Protein AF-W0DZD5-F1 (afdb_monomer)

Organism: NCBI:txid717772

Sequence (147 aa):
MSITQRADGWYDLAQTLDDPVLLVAAEQGLTLWPSWQLLLVGVSGLVVLAGLLKWGWRAYQAWYTKRSLQRLIKRVQLLGSANLTASERSIELRRVALAIYQQQVPLVLADYPWLYDACFSNQPIDPQEFYHQLQKAEFSLKRIADD

pLDDT: mean 71.9, std 11.27, range [42.22, 91.31]

Radius of gyration: 35.7 Å; Cα contacts (8 Å, |Δi|>4): 59; chains: 1; bounding box: 64×23×111 Å

Nearest PDB structures (foldseek):
  3lg7-assembly1_B  TM=3.247E-01  e=6.259E+00  synthetic construct

Structure (mmCIF, N/CA/C/O backbone):
data_AF-W0DZD5-F1
#
_entry.id   AF-W0DZD5-F1
#
loop_
_atom_site.group_PDB
_atom_site.id
_atom_site.type_symbol
_atom_site.label_atom_id
_atom_site.label_alt_id
_atom_site.label_comp_id
_atom_site.label_asym_id
_atom_site.label_entity_id
_atom_site.label_seq_id
_atom_site.pdbx_PDB_ins_code
_atom_site.Cartn_x
_atom_site.Cartn_y
_atom_site.Cartn_z
_atom_site.occupancy
_atom_site.B_iso_or_equiv
_atom_site.auth_seq_id
_atom_site.auth_comp_id
_atom_site.auth_asym_id
_atom_site.auth_atom_id
_atom_site.pdbx_PDB_model_num
ATOM 1 N N . MET A 1 1 ? 38.269 14.492 -68.275 1.00 42.22 1 MET A N 1
ATOM 2 C CA . MET A 1 1 ? 37.336 13.355 -68.140 1.00 42.22 1 MET A CA 1
ATOM 3 C C . MET A 1 1 ? 36.466 13.322 -69.382 1.00 42.22 1 MET A C 1
ATOM 5 O O . MET A 1 1 ? 35.771 14.297 -69.630 1.00 42.22 1 MET A O 1
ATOM 9 N N . SER A 1 2 ? 36.579 12.281 -70.206 1.00 49.47 2 SER A N 1
ATOM 10 C CA . SER A 1 2 ? 35.769 12.114 -71.418 1.00 49.47 2 SER A CA 1
ATOM 11 C C . SER A 1 2 ? 34.575 11.221 -71.103 1.00 49.47 2 SER A C 1
ATOM 13 O O . SER A 1 2 ? 34.763 10.058 -70.754 1.00 49.47 2 SER A O 1
ATOM 15 N N . ILE A 1 3 ? 33.365 11.762 -71.215 1.00 56.28 3 ILE A N 1
ATOM 16 C CA . ILE A 1 3 ? 32.125 10.988 -71.127 1.00 56.28 3 ILE A CA 1
ATOM 17 C C . ILE A 1 3 ? 32.062 10.109 -72.379 1.00 56.28 3 ILE A C 1
ATOM 19 O O . ILE A 1 3 ? 32.021 10.626 -73.496 1.00 56.28 3 ILE A O 1
ATOM 23 N N . THR A 1 4 ? 32.107 8.790 -72.213 1.00 58.75 4 THR A N 1
ATOM 24 C CA . THR A 1 4 ? 31.985 7.852 -73.332 1.00 58.75 4 THR A CA 1
ATOM 25 C C . THR A 1 4 ? 30.518 7.724 -73.726 1.00 58.75 4 THR A C 1
ATOM 27 O O . THR A 1 4 ? 29.674 7.317 -72.928 1.00 58.75 4 THR A O 1
ATOM 30 N N . GLN A 1 5 ? 30.200 8.112 -74.960 1.00 61.03 5 GLN A N 1
ATOM 31 C CA . GLN A 1 5 ? 28.867 7.964 -75.537 1.00 61.03 5 GLN A CA 1
ATOM 32 C C . GLN A 1 5 ? 28.734 6.553 -76.119 1.00 61.03 5 GLN A C 1
ATOM 34 O O . GLN A 1 5 ? 29.614 6.106 -76.859 1.00 61.03 5 GLN A O 1
ATOM 3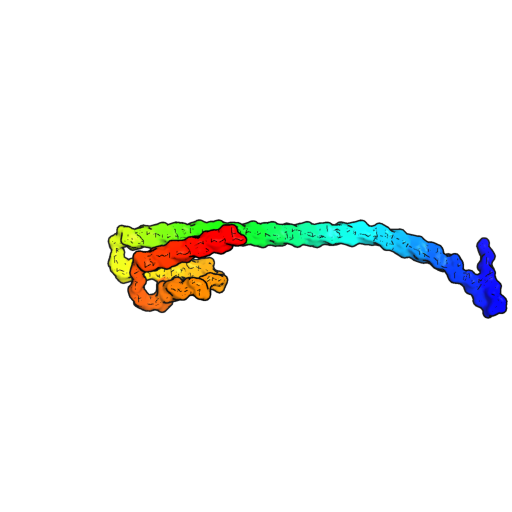9 N N . ARG A 1 6 ? 27.659 5.835 -75.772 1.00 64.06 6 ARG A N 1
ATOM 40 C CA . ARG A 1 6 ? 27.364 4.529 -76.378 1.00 64.06 6 ARG A CA 1
ATOM 41 C C . ARG A 1 6 ? 26.929 4.708 -77.832 1.00 64.06 6 ARG A C 1
ATOM 43 O O . ARG A 1 6 ? 26.446 5.772 -78.219 1.00 64.06 6 ARG A O 1
ATOM 50 N N . ALA A 1 7 ? 27.058 3.642 -78.622 1.00 59.06 7 ALA A N 1
ATOM 51 C CA . ALA A 1 7 ? 26.644 3.610 -80.028 1.00 59.06 7 ALA A CA 1
ATOM 52 C C . ALA A 1 7 ? 25.156 3.973 -80.234 1.00 59.06 7 ALA A C 1
ATOM 54 O O . ALA A 1 7 ? 24.769 4.435 -81.303 1.00 59.06 7 ALA A O 1
ATOM 55 N N . ASP A 1 8 ? 24.349 3.830 -79.184 1.00 71.62 8 ASP A N 1
ATOM 56 C CA . ASP A 1 8 ? 22.904 4.063 -79.152 1.00 71.62 8 ASP A CA 1
ATOM 57 C C . ASP A 1 8 ? 22.546 5.552 -78.932 1.00 71.62 8 ASP A C 1
ATOM 59 O O . ASP A 1 8 ? 21.377 5.908 -78.801 1.00 71.62 8 ASP A O 1
ATOM 63 N N . GLY A 1 9 ? 23.549 6.433 -78.835 1.00 62.19 9 GLY A N 1
ATOM 64 C CA . GLY A 1 9 ? 23.391 7.879 -78.641 1.00 62.19 9 GLY A CA 1
ATOM 65 C C . GLY A 1 9 ? 23.232 8.320 -77.182 1.00 62.19 9 GLY A C 1
ATOM 66 O O . GLY A 1 9 ? 23.374 9.508 -76.892 1.00 62.19 9 GLY A O 1
ATOM 67 N N . TRP A 1 10 ? 23.013 7.386 -76.256 1.00 58.09 10 TRP A N 1
ATOM 68 C CA . TRP A 1 10 ? 22.923 7.660 -74.822 1.00 58.09 10 TRP A CA 1
ATOM 69 C C . TRP A 1 10 ? 24.316 7.788 -74.188 1.00 58.09 10 TRP A C 1
ATOM 71 O O . TRP A 1 10 ? 25.231 7.010 -74.473 1.00 58.09 10 TRP A O 1
ATOM 81 N N . TYR A 1 11 ? 24.483 8.784 -73.318 1.00 60.41 11 TYR A N 1
ATOM 82 C CA . TYR A 1 11 ? 25.707 8.976 -72.539 1.00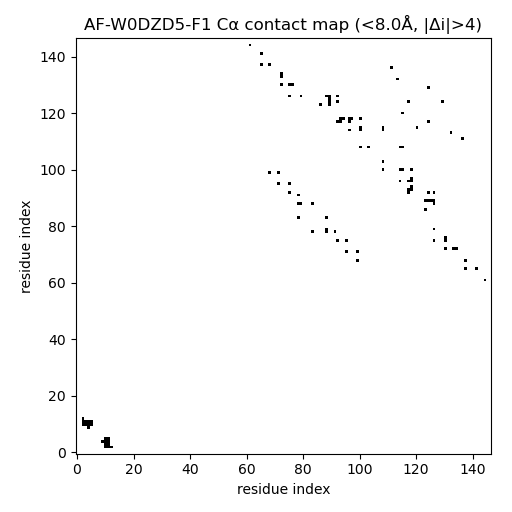 60.41 11 TYR A CA 1
ATOM 83 C C . TYR A 1 11 ? 25.725 8.012 -71.349 1.00 60.41 11 TYR A C 1
ATOM 85 O O . TYR A 1 11 ? 24.742 7.931 -70.611 1.00 60.41 11 TYR A O 1
ATOM 93 N N . ASP A 1 12 ? 26.835 7.294 -71.150 1.00 58.06 12 ASP A N 1
ATOM 94 C CA . ASP A 1 12 ? 26.997 6.371 -70.020 1.00 58.06 12 ASP A CA 1
ATOM 95 C C . ASP A 1 12 ? 27.305 7.173 -68.740 1.00 58.06 12 ASP A C 1
ATOM 97 O O . ASP A 1 12 ? 28.449 7.337 -68.325 1.00 58.06 12 ASP A O 1
ATOM 101 N N . LEU A 1 13 ? 26.262 7.783 -68.170 1.00 56.03 13 LEU A N 1
ATOM 102 C CA . LEU A 1 13 ? 26.323 8.613 -66.958 1.00 56.03 13 LEU A CA 1
ATOM 103 C C . LEU A 1 13 ? 26.339 7.788 -65.660 1.00 56.03 13 LEU A C 1
ATOM 105 O O . LEU A 1 13 ? 26.618 8.340 -64.594 1.00 56.03 13 LEU A O 1
ATOM 109 N N . ALA A 1 14 ? 26.050 6.484 -65.740 1.00 54.81 14 ALA A N 1
ATOM 110 C CA . ALA A 1 14 ? 25.882 5.608 -64.581 1.00 54.81 14 ALA A CA 1
ATOM 111 C C . ALA A 1 14 ? 27.158 5.522 -63.727 1.00 54.81 14 ALA A C 1
ATOM 113 O O . ALA A 1 14 ? 27.109 5.726 -62.519 1.00 54.81 14 ALA A O 1
ATOM 114 N N . GLN A 1 15 ? 28.326 5.360 -64.358 1.00 52.47 15 GLN A N 1
ATOM 115 C CA . GLN A 1 15 ? 29.602 5.259 -63.635 1.00 52.47 15 GLN A CA 1
ATOM 116 C C . GLN A 1 15 ? 30.035 6.554 -62.933 1.00 52.47 15 GLN A C 1
ATOM 118 O O . GLN A 1 15 ? 30.867 6.506 -62.036 1.00 52.47 15 GLN A O 1
ATOM 123 N N . THR A 1 16 ? 29.495 7.712 -63.321 1.00 53.28 16 THR A N 1
ATOM 124 C CA . THR A 1 16 ? 29.866 9.005 -62.720 1.00 53.28 16 THR A CA 1
ATOM 125 C C . THR A 1 16 ? 28.921 9.475 -61.616 1.00 53.28 16 THR A C 1
ATOM 127 O O . THR A 1 16 ? 29.304 10.352 -60.844 1.00 53.28 16 THR A O 1
ATOM 130 N N . LEU A 1 17 ? 27.700 8.933 -61.538 1.00 52.31 17 LEU A N 1
ATOM 131 C CA . LEU A 1 17 ? 26.723 9.328 -60.516 1.00 52.31 17 LEU A CA 1
ATOM 132 C C . LEU A 1 17 ? 26.783 8.472 -59.245 1.00 52.31 17 LEU A C 1
ATOM 134 O O . LEU A 1 17 ? 26.475 8.993 -58.173 1.00 52.31 17 LEU A O 1
ATOM 138 N N . ASP A 1 18 ? 27.180 7.203 -59.345 1.00 54.28 18 ASP A N 1
ATOM 139 C CA . ASP A 1 18 ? 27.065 6.266 -58.221 1.00 54.28 18 ASP A CA 1
ATOM 140 C C . ASP A 1 18 ? 28.064 6.557 -57.083 1.00 54.28 18 ASP A C 1
ATOM 142 O O . ASP A 1 18 ? 27.683 6.543 -55.912 1.00 54.28 18 ASP A O 1
ATOM 146 N N . ASP A 1 19 ? 29.310 6.921 -57.395 1.00 52.88 19 ASP A N 1
ATOM 147 C CA . ASP A 1 19 ? 30.349 7.159 -56.381 1.00 52.88 19 ASP A CA 1
ATOM 148 C C . ASP A 1 19 ? 30.097 8.372 -55.456 1.00 52.88 19 ASP A C 1
ATOM 150 O O . ASP A 1 19 ? 30.177 8.214 -54.233 1.00 52.88 19 ASP A O 1
ATOM 154 N N . PRO A 1 20 ? 29.775 9.589 -55.950 1.00 56.44 20 PRO A N 1
ATOM 155 C CA . PRO A 1 20 ? 29.593 10.742 -55.065 1.00 56.44 20 PRO A CA 1
ATOM 156 C C . PRO A 1 20 ? 28.305 10.655 -54.236 1.00 56.44 20 PRO A C 1
ATOM 158 O O . PRO A 1 20 ? 28.275 11.124 -53.100 1.00 56.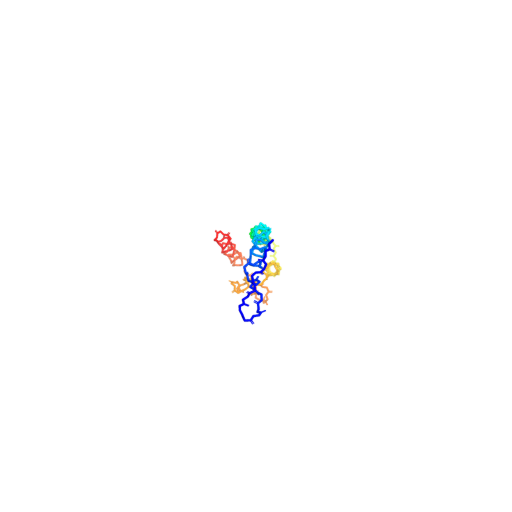44 20 PRO A O 1
ATOM 161 N N . VAL A 1 21 ? 27.241 10.041 -54.765 1.00 58.09 21 VAL A N 1
ATOM 162 C CA . VAL A 1 21 ? 25.956 9.924 -54.055 1.00 58.09 21 VAL A CA 1
ATOM 163 C C . VAL A 1 21 ? 26.037 8.882 -52.937 1.00 58.09 21 VAL A C 1
ATOM 165 O O . VAL A 1 21 ? 25.525 9.127 -51.843 1.00 58.09 21 VAL A O 1
ATOM 168 N N . LEU A 1 22 ? 26.727 7.758 -53.164 1.00 57.25 22 LEU A N 1
ATOM 169 C CA . LEU A 1 22 ? 26.953 6.741 -52.132 1.00 57.25 22 LEU A CA 1
ATOM 170 C C . LEU A 1 22 ? 27.865 7.246 -51.009 1.00 57.25 22 LEU A C 1
ATOM 172 O O . LEU A 1 22 ? 27.586 6.971 -49.842 1.00 57.25 22 LEU A O 1
ATOM 176 N N . LEU A 1 23 ? 28.900 8.028 -51.331 1.00 59.19 23 LEU A N 1
ATOM 177 C CA . LEU A 1 23 ? 29.768 8.659 -50.329 1.00 59.19 23 LEU A CA 1
ATOM 178 C C . LEU A 1 23 ? 29.000 9.652 -49.450 1.00 59.19 23 LEU A C 1
ATOM 180 O O . LEU A 1 23 ? 29.082 9.573 -48.226 1.00 59.19 23 LEU A O 1
ATOM 184 N N . VAL A 1 24 ? 28.181 10.523 -50.046 1.00 60.78 24 VAL A N 1
ATOM 185 C CA . VAL A 1 24 ? 27.373 11.495 -49.290 1.00 60.78 24 VAL A CA 1
ATOM 186 C C . VAL A 1 24 ? 26.305 10.796 -48.437 1.00 60.78 24 VAL A C 1
ATOM 188 O O . VAL A 1 24 ? 26.081 11.186 -47.291 1.00 60.78 24 VAL A O 1
ATOM 191 N N . ALA A 1 25 ? 25.671 9.734 -48.944 1.00 58.84 25 ALA A N 1
ATOM 192 C CA . ALA A 1 25 ? 24.712 8.939 -48.174 1.00 58.84 25 ALA A CA 1
ATOM 193 C C . ALA A 1 25 ? 25.380 8.167 -47.019 1.00 58.84 25 ALA A C 1
ATOM 195 O O . ALA A 1 25 ? 24.806 8.073 -45.932 1.00 58.84 25 ALA A O 1
ATOM 196 N N . ALA A 1 26 ? 26.598 7.655 -47.217 1.00 60.88 26 ALA A N 1
ATOM 197 C CA . ALA A 1 26 ? 27.377 6.993 -46.174 1.00 60.88 26 ALA A CA 1
ATOM 198 C C . ALA A 1 26 ? 27.835 7.978 -45.084 1.00 60.88 26 ALA A C 1
ATOM 200 O O . ALA A 1 26 ? 27.724 7.669 -43.898 1.00 60.88 26 ALA A O 1
ATOM 201 N N . GLU A 1 27 ? 28.273 9.184 -45.456 1.00 61.38 27 GLU A N 1
ATOM 202 C CA . GLU A 1 27 ? 28.641 10.246 -44.510 1.00 61.38 27 GLU A CA 1
ATOM 203 C C . GLU A 1 27 ? 27.432 10.753 -43.709 1.00 61.38 27 GLU A C 1
ATOM 205 O O . GLU A 1 27 ? 27.516 10.946 -42.492 1.00 61.38 27 GLU A O 1
ATOM 210 N N . GLN A 1 28 ? 26.268 10.900 -44.347 1.00 60.44 28 GLN A N 1
ATOM 211 C CA . GLN A 1 28 ? 25.025 11.254 -43.654 1.00 60.44 28 GLN A CA 1
ATOM 212 C C . GLN A 1 28 ? 24.520 10.119 -42.748 1.00 60.44 28 GLN A C 1
ATOM 214 O O . GLN A 1 28 ? 24.079 10.364 -41.625 1.00 60.44 28 GLN A O 1
ATOM 219 N N . GLY A 1 29 ? 24.641 8.861 -43.179 1.00 60.44 29 GLY A N 1
ATOM 220 C CA . GLY A 1 29 ? 24.300 7.697 -42.359 1.00 60.44 29 GLY A CA 1
ATOM 221 C C . GLY A 1 29 ? 25.191 7.566 -41.118 1.00 60.44 29 GLY A C 1
ATOM 222 O O . GLY A 1 29 ? 24.692 7.313 -40.020 1.00 60.44 29 GLY A O 1
ATOM 223 N N . LEU A 1 30 ? 26.498 7.807 -41.267 1.00 61.22 30 LEU A N 1
ATOM 224 C CA . LEU A 1 30 ? 27.472 7.776 -40.170 1.00 61.22 30 LEU A CA 1
ATOM 225 C C . LEU A 1 30 ? 27.309 8.945 -39.190 1.00 61.22 30 LEU A C 1
ATOM 227 O O . LEU A 1 30 ? 27.533 8.766 -37.994 1.00 61.22 30 LEU A O 1
ATOM 231 N N . THR A 1 31 ? 26.888 10.124 -39.656 1.00 65.75 31 THR A N 1
ATOM 232 C CA . THR A 1 31 ? 26.669 11.300 -38.791 1.00 65.75 31 THR A CA 1
ATOM 233 C C . THR A 1 31 ? 25.353 11.238 -38.011 1.00 65.75 31 THR A C 1
ATOM 235 O O . THR A 1 31 ? 25.294 11.743 -36.891 1.00 65.75 31 THR A O 1
ATOM 238 N N . LEU A 1 32 ? 24.321 10.567 -38.536 1.00 70.88 32 LEU A N 1
ATOM 239 C CA . LEU A 1 32 ? 23.035 10.376 -37.846 1.00 70.88 32 LEU A CA 1
ATOM 240 C C . LEU A 1 32 ? 23.044 9.218 -36.836 1.00 70.88 32 LEU A C 1
ATOM 242 O O . LEU A 1 32 ? 22.238 9.197 -35.902 1.00 70.88 32 LEU A O 1
ATOM 246 N N . TRP A 1 33 ? 23.961 8.262 -36.989 1.00 76.25 33 TRP A N 1
ATOM 247 C CA . TRP A 1 33 ? 24.131 7.133 -36.074 1.00 76.25 33 TRP A CA 1
ATOM 248 C C . TRP A 1 33 ? 24.368 7.533 -34.601 1.00 76.25 33 TRP A C 1
ATOM 250 O O . TRP A 1 33 ? 23.638 7.042 -33.732 1.00 76.25 33 TRP A O 1
ATOM 260 N N . PRO A 1 34 ? 25.303 8.449 -34.267 1.00 78.19 34 PRO A N 1
ATOM 261 C CA . PRO A 1 34 ? 25.486 8.898 -32.887 1.00 78.19 34 PRO A CA 1
ATOM 262 C C . PRO A 1 34 ? 24.260 9.643 -32.339 1.00 78.19 34 PRO A C 1
ATOM 264 O O . PRO A 1 34 ? 23.947 9.511 -31.157 1.00 78.19 34 PRO A O 1
ATOM 267 N N . SER A 1 35 ? 23.509 10.370 -33.174 1.00 80.75 35 SER A N 1
ATOM 268 C CA . SER A 1 35 ? 22.260 11.022 -32.753 1.00 80.75 35 SER A CA 1
ATOM 269 C C . SER A 1 35 ? 21.192 10.005 -32.344 1.00 80.75 35 SER A C 1
ATOM 271 O O . SER A 1 35 ? 20.524 10.195 -31.329 1.00 80.75 35 SER A O 1
ATOM 273 N N . TRP A 1 36 ? 21.072 8.893 -33.075 1.00 83.38 36 TRP A N 1
ATOM 274 C CA . TRP A 1 36 ? 20.185 7.785 -32.708 1.00 83.38 36 TRP A CA 1
ATOM 275 C C . TRP A 1 36 ? 20.600 7.103 -31.403 1.00 83.38 36 TRP A C 1
ATOM 277 O O . TRP A 1 36 ? 19.745 6.813 -30.565 1.00 83.38 36 TRP A O 1
ATOM 287 N N . GLN A 1 37 ? 21.902 6.894 -31.192 1.00 83.88 37 GLN A N 1
ATOM 288 C CA . GLN A 1 37 ? 22.413 6.352 -29.931 1.00 83.88 37 GLN A CA 1
ATOM 289 C C . GLN A 1 37 ? 22.097 7.277 -28.749 1.00 83.88 37 GLN A C 1
ATOM 291 O O . GLN A 1 37 ? 21.615 6.806 -27.721 1.00 83.88 37 GLN A O 1
ATOM 296 N N . LEU A 1 38 ? 22.290 8.590 -28.903 1.00 85.12 38 LEU A N 1
ATOM 297 C CA . LEU A 1 38 ? 21.941 9.576 -27.876 1.00 85.12 38 LEU A CA 1
ATOM 298 C C . LEU A 1 38 ? 20.440 9.576 -27.564 1.00 85.12 38 LEU A C 1
ATOM 300 O O . LEU A 1 38 ? 20.058 9.675 -26.399 1.00 85.12 38 LEU A O 1
ATOM 304 N N . LEU A 1 39 ? 19.593 9.409 -28.581 1.00 85.75 39 LEU A N 1
ATOM 305 C CA . LEU A 1 39 ? 18.145 9.290 -28.414 1.00 85.75 39 LEU A CA 1
ATOM 306 C C . LEU A 1 39 ? 17.771 8.044 -27.603 1.00 85.75 39 LEU A C 1
ATOM 308 O O . LEU A 1 39 ? 17.010 8.143 -26.641 1.00 85.75 39 LEU A O 1
ATOM 312 N N . LEU A 1 40 ? 18.342 6.885 -27.939 1.00 86.62 40 LEU A N 1
ATOM 313 C CA . LEU A 1 40 ? 18.097 5.633 -27.217 1.00 86.62 40 LEU A CA 1
ATOM 314 C C . LEU A 1 40 ? 18.591 5.704 -25.768 1.00 86.62 40 LEU A C 1
ATOM 316 O O . LEU A 1 40 ? 17.867 5.307 -24.853 1.00 86.62 40 LEU A O 1
ATOM 320 N N . VAL A 1 41 ? 19.781 6.265 -25.541 1.00 88.69 41 VAL A N 1
ATOM 321 C CA . VAL A 1 41 ? 20.318 6.489 -24.193 1.00 88.69 41 VAL A CA 1
ATOM 322 C C . VAL A 1 41 ? 19.410 7.439 -23.408 1.00 88.69 41 VAL A C 1
ATOM 324 O O . VAL A 1 41 ? 19.032 7.119 -22.283 1.00 88.69 41 VAL A O 1
ATOM 327 N N . GLY A 1 42 ? 18.974 8.549 -24.009 1.00 87.81 42 GLY A N 1
ATOM 328 C CA . GLY A 1 42 ? 18.058 9.502 -23.380 1.00 87.81 42 GLY A CA 1
ATOM 329 C C . GLY A 1 42 ? 16.719 8.874 -22.983 1.00 87.81 42 GLY A C 1
ATOM 330 O O . GLY A 1 42 ? 16.285 9.009 -21.838 1.00 87.81 42 GLY A O 1
ATOM 331 N N . VAL A 1 43 ? 16.091 8.124 -23.893 1.00 89.69 43 VAL A N 1
ATOM 332 C CA . VAL A 1 43 ? 14.822 7.425 -23.627 1.00 89.69 43 VAL A CA 1
ATOM 333 C C . VAL A 1 43 ? 15.002 6.365 -22.542 1.00 89.69 43 VAL A C 1
ATOM 335 O O . VAL A 1 43 ? 14.200 6.302 -21.611 1.00 89.69 43 VAL A O 1
ATOM 338 N N . SER A 1 44 ? 16.071 5.568 -22.604 1.00 86.31 44 SER A N 1
ATOM 339 C CA . SER A 1 44 ? 16.347 4.559 -21.575 1.00 86.31 44 SER A CA 1
ATOM 340 C C . SER A 1 44 ? 16.561 5.186 -20.191 1.00 86.31 44 SER A C 1
ATOM 342 O O . SER A 1 44 ? 16.005 4.698 -19.207 1.00 86.31 44 SER A O 1
ATOM 344 N N . GLY A 1 45 ? 17.262 6.324 -20.111 1.00 89.44 45 GLY A N 1
ATOM 345 C CA . GLY A 1 45 ? 17.448 7.072 -18.868 1.00 89.44 45 GLY A CA 1
ATOM 346 C C . GLY A 1 45 ? 16.128 7.569 -18.273 1.00 89.44 45 GLY A C 1
ATOM 347 O O . GLY A 1 45 ? 15.908 7.437 -17.068 1.00 89.44 45 GLY A O 1
ATOM 348 N N . LEU A 1 46 ? 15.209 8.064 -19.110 1.00 90.94 46 LEU A N 1
ATOM 349 C CA . LEU A 1 46 ? 13.868 8.472 -18.677 1.00 90.94 46 LEU A CA 1
ATOM 350 C C . LEU A 1 46 ? 13.038 7.293 -18.155 1.00 90.94 46 LEU A C 1
ATOM 352 O O . LEU A 1 46 ? 12.348 7.434 -17.146 1.00 90.94 46 LEU A O 1
ATOM 356 N N . VAL A 1 47 ? 13.129 6.124 -18.795 1.00 90.50 47 VAL A N 1
ATOM 357 C CA . VAL A 1 47 ? 12.445 4.904 -18.333 1.00 90.50 47 VAL A CA 1
ATOM 358 C C . VAL A 1 47 ? 12.965 4.472 -16.962 1.00 90.50 47 VAL A C 1
ATOM 360 O O . VAL A 1 47 ? 12.166 4.158 -16.077 1.00 90.50 47 VAL A O 1
ATOM 363 N N . VAL A 1 48 ? 14.283 4.509 -16.747 1.00 89.25 48 VAL A N 1
ATOM 364 C CA . VAL A 1 48 ? 14.888 4.190 -15.444 1.00 89.25 48 VAL A CA 1
ATOM 365 C C . VAL A 1 48 ? 14.435 5.184 -14.371 1.00 89.25 48 VAL A C 1
ATOM 367 O O . VAL A 1 48 ? 14.007 4.766 -13.296 1.00 89.25 48 VAL A O 1
ATOM 370 N N . LEU A 1 49 ? 14.447 6.488 -14.665 1.00 91.31 49 LEU A N 1
ATOM 371 C CA . LEU A 1 49 ? 13.956 7.531 -13.756 1.00 91.31 49 LEU A CA 1
ATOM 372 C C . LEU A 1 49 ? 12.477 7.346 -13.398 1.00 91.31 49 LEU A C 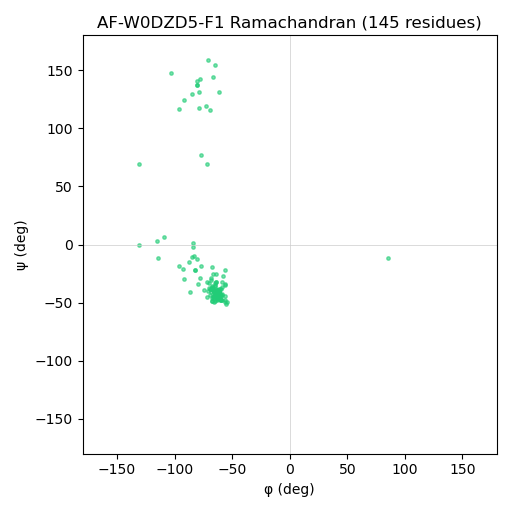1
ATOM 374 O O . LEU A 1 49 ? 12.112 7.428 -12.225 1.00 91.31 49 LEU A O 1
ATOM 378 N N . ALA A 1 50 ? 11.628 7.047 -14.382 1.00 87.19 50 ALA A N 1
ATOM 379 C CA . ALA A 1 50 ? 10.215 6.758 -14.155 1.00 87.19 50 ALA A CA 1
ATOM 380 C C . ALA A 1 50 ? 10.022 5.495 -13.299 1.00 87.19 50 ALA A C 1
ATOM 382 O O . ALA A 1 50 ? 9.167 5.470 -12.410 1.00 87.19 50 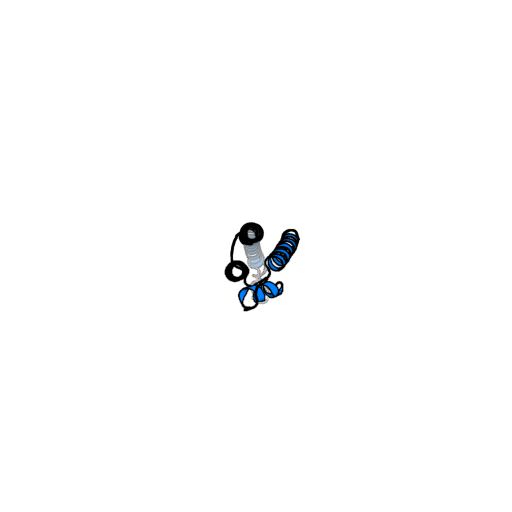ALA A O 1
ATOM 383 N N . GLY A 1 51 ? 10.844 4.465 -13.519 1.00 85.56 51 GLY A N 1
ATOM 384 C CA . GLY A 1 51 ? 10.880 3.259 -12.694 1.00 85.56 51 GLY A CA 1
ATOM 385 C C . GLY A 1 51 ? 11.240 3.558 -11.238 1.00 85.56 51 GLY A C 1
ATOM 386 O O . GLY A 1 51 ? 10.524 3.130 -10.333 1.00 85.56 51 GLY A O 1
ATOM 387 N N . LEU A 1 52 ? 12.288 4.355 -11.009 1.00 89.06 52 LEU A N 1
ATOM 388 C CA . LEU A 1 52 ? 12.721 4.777 -9.673 1.00 89.06 52 LEU A CA 1
ATOM 389 C C . LEU A 1 52 ? 11.671 5.638 -8.968 1.00 89.06 52 LEU A C 1
ATOM 391 O O . LEU A 1 52 ? 11.390 5.412 -7.794 1.00 89.06 52 LEU A O 1
ATOM 395 N N . LEU A 1 53 ? 11.044 6.577 -9.681 1.00 89.38 53 LEU A N 1
ATOM 396 C CA . LEU A 1 53 ? 9.941 7.385 -9.154 1.00 89.38 53 LEU A CA 1
ATOM 397 C C . LEU A 1 53 ? 8.756 6.510 -8.752 1.00 89.38 53 LEU A C 1
ATOM 399 O O . LEU A 1 53 ? 8.231 6.656 -7.651 1.00 89.38 53 LEU A O 1
ATOM 403 N N . LYS A 1 54 ? 8.354 5.566 -9.607 1.00 81.31 54 LYS A N 1
ATOM 404 C CA . LYS A 1 54 ? 7.257 4.636 -9.313 1.00 81.31 54 LYS A CA 1
ATOM 405 C C . LYS A 1 54 ? 7.581 3.737 -8.121 1.00 81.31 54 LYS A C 1
ATOM 407 O O . LYS A 1 54 ? 6.709 3.491 -7.290 1.00 81.31 54 LYS A O 1
ATOM 412 N N . TRP A 1 55 ? 8.815 3.253 -8.026 1.00 80.81 55 TRP A N 1
ATOM 413 C CA . TRP A 1 55 ? 9.261 2.423 -6.912 1.00 80.81 55 TRP A CA 1
ATOM 414 C C . TRP A 1 55 ? 9.315 3.215 -5.602 1.00 80.81 55 TRP A C 1
ATOM 416 O O . TRP A 1 55 ? 8.708 2.805 -4.614 1.00 80.81 55 TRP A O 1
ATOM 426 N N . GLY A 1 56 ? 9.929 4.401 -5.617 1.00 83.38 56 GLY A N 1
ATOM 427 C CA . GLY A 1 56 ? 9.958 5.312 -4.475 1.00 83.38 56 GLY A CA 1
ATOM 428 C C . GLY A 1 56 ? 8.557 5.733 -4.031 1.00 83.38 56 GLY A C 1
ATOM 429 O O . GLY A 1 56 ? 8.277 5.776 -2.836 1.00 83.38 56 GLY A O 1
ATOM 430 N N . TRP A 1 57 ? 7.644 5.957 -4.979 1.00 81.06 57 TRP A N 1
ATOM 431 C CA . TRP A 1 57 ? 6.244 6.255 -4.688 1.00 81.06 57 TRP A CA 1
ATOM 432 C C . TRP A 1 57 ? 5.532 5.088 -4.000 1.00 81.06 57 TRP A C 1
ATOM 434 O O . TRP A 1 57 ? 4.856 5.294 -2.995 1.00 81.06 57 TRP A O 1
ATOM 444 N N . ARG A 1 58 ? 5.718 3.853 -4.481 1.00 78.12 58 ARG A N 1
ATOM 445 C CA . ARG A 1 58 ? 5.160 2.651 -3.837 1.00 78.12 58 ARG A CA 1
ATOM 446 C C . ARG A 1 58 ? 5.718 2.442 -2.431 1.00 78.12 58 ARG A C 1
ATOM 448 O O . ARG A 1 58 ? 4.947 2.201 -1.506 1.00 78.12 58 ARG A O 1
ATOM 455 N N . ALA A 1 59 ? 7.028 2.601 -2.253 1.00 77.19 59 ALA A N 1
ATOM 456 C CA . ALA A 1 59 ? 7.668 2.508 -0.943 1.00 77.19 59 ALA A CA 1
ATOM 457 C C . ALA A 1 59 ? 7.153 3.595 0.019 1.00 77.19 59 ALA A C 1
ATOM 459 O O . ALA A 1 59 ? 6.848 3.312 1.179 1.00 77.19 59 ALA A O 1
ATOM 460 N N . TYR A 1 60 ? 6.987 4.829 -0.470 1.00 79.81 60 TYR A N 1
ATOM 461 C CA . TYR A 1 60 ? 6.398 5.923 0.300 1.00 79.81 60 TYR A CA 1
ATOM 462 C C . TYR A 1 60 ? 4.948 5.629 0.696 1.00 79.81 60 TYR A C 1
ATOM 464 O O . TYR A 1 60 ? 4.582 5.818 1.856 1.00 79.81 60 TYR A O 1
ATOM 472 N N . GLN A 1 61 ? 4.134 5.127 -0.237 1.00 76.44 61 GLN A N 1
ATOM 473 C CA . GLN A 1 61 ? 2.759 4.719 0.043 1.00 76.44 61 GLN A CA 1
ATOM 474 C C . GLN A 1 61 ? 2.713 3.628 1.117 1.00 76.44 61 GLN A C 1
ATOM 476 O O . GLN A 1 61 ? 1.980 3.792 2.088 1.00 76.44 61 GLN A O 1
ATOM 481 N N . ALA A 1 62 ? 3.532 2.577 1.008 1.00 70.31 62 ALA A N 1
ATOM 482 C CA . ALA A 1 62 ? 3.611 1.502 2.001 1.00 70.31 62 ALA A CA 1
ATOM 483 C C . ALA A 1 62 ? 4.048 2.008 3.390 1.00 70.31 62 ALA A C 1
ATOM 485 O O . ALA A 1 62 ? 3.503 1.612 4.423 1.00 70.31 62 ALA A O 1
ATOM 486 N N . TRP A 1 63 ? 5.008 2.935 3.439 1.00 79.50 63 TRP A N 1
ATOM 487 C CA . TRP A 1 63 ? 5.420 3.568 4.691 1.00 79.50 63 TRP A CA 1
ATOM 488 C C . TRP A 1 63 ? 4.303 4.427 5.302 1.00 79.50 63 TRP A C 1
ATOM 490 O O . TRP A 1 63 ? 4.050 4.363 6.511 1.00 79.50 63 TRP A O 1
ATOM 500 N N . TYR A 1 64 ? 3.622 5.224 4.478 1.00 78.00 64 TYR A N 1
ATOM 501 C CA . TYR A 1 64 ? 2.545 6.105 4.917 1.00 78.00 64 TYR A CA 1
ATOM 502 C C . TYR A 1 64 ? 1.343 5.310 5.434 1.00 78.00 64 TYR A C 1
ATOM 504 O O . TYR A 1 64 ? 0.847 5.601 6.528 1.00 78.00 64 TYR A O 1
ATOM 512 N N . THR A 1 65 ? 0.916 4.271 4.709 1.00 69.19 65 THR A N 1
ATOM 513 C CA . THR A 1 65 ? -0.180 3.389 5.129 1.00 69.19 65 THR A CA 1
ATOM 514 C C . THR A 1 65 ? 0.156 2.726 6.459 1.00 69.19 65 THR A C 1
ATOM 516 O O . THR A 1 65 ? -0.622 2.862 7.402 1.00 69.19 65 THR A O 1
ATOM 519 N N . LYS A 1 66 ? 1.360 2.160 6.619 1.00 72.62 66 LYS A N 1
ATOM 520 C CA . LYS A 1 66 ? 1.821 1.581 7.893 1.00 72.62 66 LYS A CA 1
ATOM 521 C C . LYS A 1 66 ? 1.774 2.583 9.049 1.00 72.62 66 LYS A C 1
ATOM 523 O O . LYS A 1 66 ? 1.242 2.285 10.119 1.00 72.62 66 LYS A O 1
ATOM 528 N N . ARG A 1 67 ? 2.289 3.800 8.846 1.00 77.38 67 ARG A N 1
ATOM 529 C CA . ARG A 1 67 ? 2.302 4.835 9.893 1.00 77.38 67 ARG A CA 1
ATOM 530 C C . ARG A 1 67 ? 0.896 5.318 10.253 1.00 77.38 67 ARG A C 1
ATOM 532 O O . ARG A 1 67 ? 0.638 5.608 11.421 1.00 77.38 67 ARG A O 1
ATOM 539 N N . SER A 1 68 ? 0.003 5.436 9.272 1.00 73.56 68 SER A N 1
ATOM 540 C CA . SER A 1 68 ? -1.392 5.828 9.498 1.00 73.56 68 SER A CA 1
ATOM 541 C C . SER A 1 68 ? -2.154 4.762 10.293 1.00 73.56 68 SER A C 1
ATOM 543 O O . SER A 1 68 ? -2.785 5.088 11.300 1.00 73.56 68 SER A O 1
ATOM 545 N N . LEU A 1 69 ? -1.978 3.487 9.937 1.00 71.00 69 LEU A N 1
ATOM 546 C CA . LEU A 1 69 ? -2.637 2.343 10.562 1.00 71.00 69 LEU A CA 1
ATOM 547 C C . LEU A 1 69 ? -2.212 2.194 12.031 1.00 71.00 69 LEU A C 1
ATOM 549 O O . LEU A 1 69 ? -3.061 2.094 12.912 1.00 71.00 69 LEU A O 1
ATOM 553 N N . GLN A 1 70 ? -0.920 2.350 12.337 1.00 74.19 70 GLN A N 1
ATOM 554 C CA . GLN A 1 70 ? -0.424 2.351 13.721 1.00 74.19 70 GLN A CA 1
ATOM 555 C C . GLN A 1 70 ? -1.045 3.448 14.599 1.00 74.19 70 GLN A C 1
ATOM 557 O O . GLN A 1 70 ? -1.294 3.233 15.788 1.00 74.19 70 GLN A O 1
ATOM 562 N N . ARG A 1 71 ? -1.303 4.642 14.045 1.00 78.75 71 ARG A N 1
ATOM 563 C CA . ARG A 1 71 ? -1.990 5.713 14.791 1.00 78.75 71 ARG A CA 1
ATOM 564 C C . ARG A 1 71 ? -3.447 5.347 15.065 1.00 78.75 71 ARG A C 1
ATOM 566 O O . ARG A 1 71 ? -3.946 5.656 16.145 1.00 78.75 71 ARG A O 1
ATOM 573 N N . LEU A 1 72 ? -4.109 4.698 14.110 1.00 72.19 72 LEU A N 1
ATOM 574 C CA . LEU A 1 72 ? -5.502 4.264 14.233 1.00 72.19 72 LEU A CA 1
ATOM 575 C C . LEU A 1 72 ? -5.632 3.132 15.263 1.00 72.19 72 LEU A C 1
ATOM 577 O O . LEU A 1 72 ? -6.471 3.236 16.151 1.00 72.19 72 LEU A O 1
ATOM 581 N N . ILE A 1 73 ? -4.724 2.149 15.258 1.00 73.56 73 ILE A N 1
ATOM 582 C CA . ILE A 1 73 ? -4.630 1.091 16.284 1.00 73.56 73 ILE A CA 1
ATOM 583 C C . ILE A 1 73 ? -4.517 1.690 17.685 1.00 73.56 73 ILE A C 1
ATOM 585 O O . ILE A 1 73 ? -5.273 1.318 18.582 1.00 73.56 73 ILE A O 1
ATOM 589 N N . LYS A 1 74 ? -3.604 2.651 17.878 1.00 76.62 74 LYS A N 1
ATOM 590 C CA . LYS A 1 74 ? -3.437 3.317 19.177 1.00 76.62 74 LYS A CA 1
ATOM 591 C C . LYS A 1 74 ? -4.708 4.045 19.620 1.00 76.62 74 LYS A C 1
ATOM 593 O O . LYS A 1 74 ? -5.042 4.004 20.798 1.00 76.62 74 LYS A O 1
ATOM 598 N N . ARG A 1 75 ? -5.442 4.679 18.696 1.00 74.06 75 ARG A N 1
ATOM 599 C CA . ARG A 1 75 ? -6.736 5.313 19.009 1.00 74.06 75 ARG A CA 1
ATOM 600 C C . ARG A 1 75 ? -7.780 4.290 19.454 1.00 74.06 75 ARG A C 1
ATOM 602 O O . ARG A 1 75 ? -8.455 4.533 20.447 1.00 74.06 75 ARG A O 1
ATOM 609 N N . VAL A 1 76 ? -7.874 3.144 18.779 1.00 72.69 76 VAL A N 1
ATOM 610 C CA . VAL A 1 76 ? -8.804 2.062 19.155 1.00 72.69 76 VAL A CA 1
ATOM 611 C C . VAL A 1 76 ? -8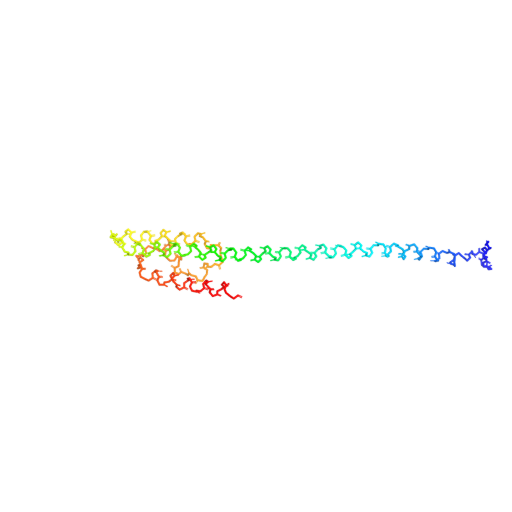.464 1.489 20.533 1.00 72.69 76 VAL A C 1
ATOM 613 O O . VAL A 1 76 ? -9.360 1.310 21.353 1.00 72.69 76 VAL A O 1
ATOM 616 N N . GLN A 1 77 ? -7.179 1.271 20.835 1.00 74.25 77 GLN A N 1
ATOM 617 C CA . GLN A 1 77 ? -6.745 0.816 22.165 1.00 74.25 77 GLN A CA 1
ATOM 618 C C . GLN A 1 77 ? -7.131 1.808 23.270 1.00 74.25 77 GLN A C 1
ATOM 620 O O . GLN A 1 77 ? -7.659 1.402 24.304 1.00 74.25 77 GLN A O 1
ATOM 625 N N . LEU A 1 78 ? -6.925 3.109 23.035 1.00 74.62 78 LEU A N 1
ATOM 626 C CA . LEU A 1 78 ? -7.307 4.154 23.988 1.00 74.62 78 LEU A CA 1
ATOM 627 C C . LEU A 1 78 ? -8.827 4.193 24.214 1.00 74.62 78 LEU A C 1
ATOM 629 O O . LEU A 1 78 ? -9.265 4.289 25.359 1.00 74.62 78 LEU A O 1
ATOM 633 N N . LEU A 1 79 ? -9.627 4.039 23.154 1.00 70.38 79 LEU A N 1
ATOM 634 C CA . LEU A 1 79 ? -11.092 3.954 23.235 1.00 70.38 79 LEU A CA 1
ATOM 635 C C . LEU A 1 79 ? -11.579 2.716 24.007 1.00 70.38 79 LEU A C 1
ATOM 637 O O . LEU A 1 79 ? -12.606 2.780 24.685 1.00 70.38 79 LEU A O 1
ATOM 641 N N . GLY A 1 80 ? -10.840 1.605 23.939 1.00 66.25 80 GLY A N 1
ATOM 642 C CA . GLY A 1 80 ? -11.104 0.403 24.735 1.00 66.25 80 GLY A CA 1
ATOM 643 C C . GLY A 1 80 ? -10.858 0.608 26.233 1.00 66.25 80 GLY A C 1
ATOM 644 O O . GLY A 1 80 ? -11.610 0.086 27.051 1.00 66.25 80 GLY A O 1
ATOM 645 N N . SER A 1 81 ? -9.848 1.408 26.593 1.00 68.75 81 SER A N 1
ATOM 646 C CA . SER A 1 81 ? -9.516 1.745 27.988 1.00 68.75 81 SER A CA 1
ATOM 647 C C . SER A 1 81 ? -10.316 2.915 28.577 1.00 68.75 81 SER A C 1
ATOM 649 O O . SER A 1 81 ? -10.242 3.167 29.778 1.00 68.75 81 SER A O 1
ATOM 651 N N . ALA A 1 82 ? -11.062 3.651 27.752 1.00 71.50 82 ALA A N 1
ATOM 652 C CA . ALA A 1 82 ? -11.830 4.806 28.194 1.00 71.50 82 ALA A CA 1
ATOM 653 C C . ALA A 1 82 ? -13.162 4.389 28.850 1.00 71.50 82 ALA A C 1
ATOM 655 O O . ALA A 1 82 ? -13.871 3.504 28.352 1.00 71.50 82 ALA A O 1
ATOM 656 N N . ASN A 1 83 ? -13.530 5.090 29.932 1.00 70.38 83 ASN A N 1
ATOM 657 C CA . ASN A 1 83 ? 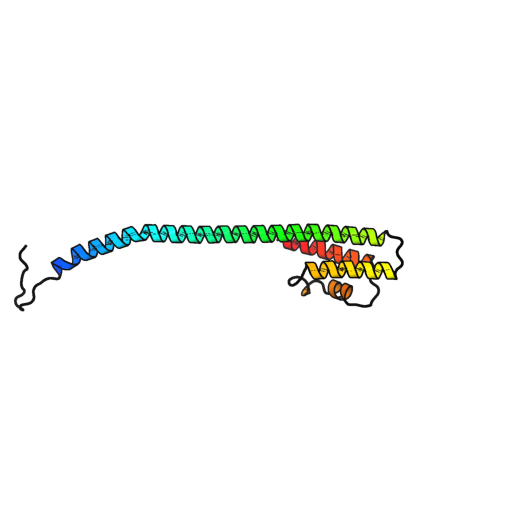-14.853 5.026 30.566 1.00 70.38 83 ASN A CA 1
ATOM 658 C C . ASN A 1 83 ? -15.900 5.716 29.676 1.00 70.38 83 ASN A C 1
ATOM 660 O O . ASN A 1 83 ? -16.390 6.796 29.987 1.00 70.38 83 ASN A O 1
ATOM 664 N N . LEU A 1 84 ? -16.195 5.101 28.535 1.00 73.06 84 LEU A N 1
ATOM 665 C CA . LEU A 1 84 ? -17.243 5.507 27.605 1.00 73.06 84 LEU A CA 1
ATOM 666 C C . LEU A 1 84 ? -18.443 4.579 27.757 1.00 73.06 84 LEU A C 1
ATOM 668 O O . LEU A 1 84 ? -18.284 3.379 28.010 1.00 73.06 84 LEU A O 1
ATOM 672 N N . THR A 1 85 ? -19.643 5.114 27.547 1.00 78.81 85 THR A N 1
ATOM 673 C CA . THR A 1 85 ? -20.832 4.267 27.415 1.00 78.81 85 THR A CA 1
ATOM 674 C C . THR A 1 85 ? -20.716 3.400 26.154 1.00 78.81 85 THR A C 1
ATOM 676 O O . THR A 1 85 ? -20.038 3.759 25.188 1.00 78.81 85 THR A O 1
ATOM 679 N N . ALA A 1 86 ? -21.391 2.245 26.127 1.00 73.38 86 ALA A N 1
ATOM 680 C CA . ALA A 1 86 ? -21.354 1.343 24.968 1.00 73.38 86 ALA A CA 1
ATOM 681 C C . ALA A 1 86 ? -21.784 2.045 23.661 1.00 73.38 86 ALA A C 1
ATOM 683 O O . ALA A 1 86 ? -21.231 1.778 22.593 1.00 73.38 86 ALA A O 1
ATOM 684 N N . SER A 1 87 ? -22.721 2.995 23.764 1.00 76.62 87 SER A N 1
ATOM 685 C CA . SER A 1 87 ? -23.200 3.795 22.635 1.00 76.62 87 SER A CA 1
ATOM 686 C C . SER A 1 87 ? -22.128 4.748 22.087 1.00 76.62 87 SER A C 1
ATOM 688 O O . SER A 1 87 ? -21.840 4.712 20.892 1.00 76.62 87 SER A O 1
ATOM 690 N N . GLU A 1 88 ? -21.453 5.517 22.945 1.00 79.25 88 GLU A N 1
ATOM 691 C CA . GLU A 1 88 ? -20.380 6.440 22.548 1.00 79.25 88 GLU A CA 1
ATOM 692 C C . GLU A 1 88 ? -19.181 5.692 21.967 1.00 79.25 88 GLU A C 1
ATOM 694 O O . GLU A 1 88 ? -18.624 6.098 20.946 1.00 79.25 88 GLU A O 1
ATOM 699 N N . ARG A 1 89 ? -18.825 4.548 22.567 1.00 77.44 89 ARG A N 1
ATOM 700 C CA . ARG A 1 89 ? -17.747 3.690 22.069 1.00 77.44 89 ARG A CA 1
ATOM 701 C C . ARG A 1 89 ? -18.048 3.187 20.658 1.00 77.44 89 ARG A C 1
ATOM 703 O O . ARG A 1 89 ? -17.166 3.225 19.807 1.00 77.44 89 ARG A O 1
ATOM 710 N N . SER A 1 90 ? -19.286 2.769 20.386 1.00 79.44 90 SER A N 1
ATOM 711 C CA . SER A 1 90 ? -19.678 2.327 19.043 1.00 79.44 90 SER A CA 1
ATOM 712 C C . SER A 1 90 ? -19.584 3.455 18.006 1.00 79.44 90 SER A C 1
ATOM 714 O O . SER A 1 90 ? -19.075 3.234 16.910 1.00 79.44 90 SER A O 1
ATOM 716 N N . ILE A 1 91 ? -19.984 4.681 18.362 1.00 81.12 91 ILE A N 1
ATOM 717 C CA . ILE A 1 91 ? -19.918 5.852 17.475 1.00 81.12 91 ILE A CA 1
ATOM 718 C C . ILE A 1 91 ? -18.462 6.216 17.157 1.00 81.12 91 ILE A C 1
ATOM 720 O O . ILE A 1 91 ? -18.127 6.468 15.999 1.00 81.12 91 ILE A O 1
ATOM 724 N N . GLU A 1 92 ? -17.583 6.214 18.159 1.00 79.88 92 GLU A N 1
ATOM 725 C CA . GLU A 1 92 ? -16.157 6.490 17.961 1.00 79.88 92 GLU A CA 1
ATOM 726 C C . GLU A 1 92 ? -15.465 5.405 17.125 1.00 79.88 92 GLU A C 1
ATOM 728 O O . G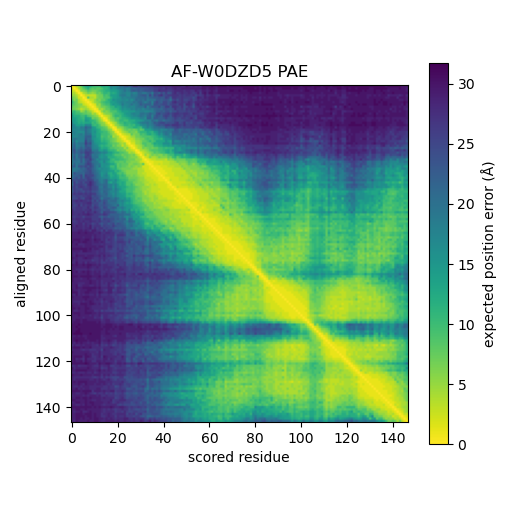LU A 1 92 ? -14.686 5.721 16.225 1.00 79.88 92 GLU A O 1
ATOM 733 N N . LEU A 1 93 ? -15.801 4.127 17.333 1.00 80.06 93 LEU A N 1
ATOM 734 C CA . LEU A 1 93 ? -15.300 3.036 16.491 1.00 80.06 93 LEU A CA 1
ATOM 735 C C . LEU A 1 93 ? -15.742 3.193 15.031 1.00 80.06 93 LEU A C 1
ATOM 737 O O . LEU A 1 93 ? -14.917 3.023 14.134 1.00 80.06 93 LEU A O 1
ATOM 741 N N . ARG A 1 94 ? -16.992 3.607 14.777 1.00 82.44 94 ARG A N 1
ATOM 742 C CA . ARG A 1 94 ? -17.467 3.920 13.416 1.00 82.44 94 ARG A CA 1
ATOM 743 C C . ARG A 1 94 ? -16.705 5.079 12.786 1.00 82.44 94 ARG A C 1
ATOM 745 O O . ARG A 1 94 ? -16.346 5.004 11.616 1.00 82.44 94 ARG A O 1
ATOM 752 N N . ARG A 1 95 ? -16.406 6.139 13.544 1.00 81.56 95 ARG A N 1
ATOM 753 C CA . ARG A 1 95 ? -15.589 7.266 13.050 1.00 81.56 95 ARG A CA 1
ATOM 754 C C . ARG A 1 95 ? -14.188 6.812 12.653 1.00 81.56 95 ARG A C 1
ATOM 756 O O . ARG A 1 95 ? -13.667 7.253 11.630 1.00 81.56 95 ARG A O 1
ATOM 763 N N . VAL A 1 96 ? -13.589 5.920 13.439 1.00 77.62 96 VAL A N 1
ATOM 764 C CA . VAL A 1 96 ? -12.288 5.325 13.118 1.00 77.62 96 VAL A CA 1
ATOM 765 C C . VAL A 1 96 ? -12.381 4.437 11.878 1.00 77.62 96 VAL A C 1
ATOM 767 O O . VAL A 1 96 ? -11.551 4.584 10.983 1.00 77.62 96 VAL A O 1
ATOM 770 N N . ALA A 1 97 ? -13.394 3.572 11.786 1.00 77.94 97 ALA A N 1
ATOM 771 C CA . ALA A 1 97 ? -13.634 2.732 10.614 1.00 77.94 97 ALA A CA 1
ATOM 772 C C . ALA A 1 97 ? -13.784 3.579 9.342 1.00 77.94 97 ALA A C 1
ATOM 774 O O . ALA A 1 97 ? -13.135 3.308 8.336 1.00 77.94 97 ALA A O 1
ATOM 775 N N . LEU A 1 98 ? -14.547 4.669 9.419 1.00 79.69 98 LEU A N 1
ATOM 776 C CA . LEU A 1 98 ? -14.790 5.577 8.302 1.00 79.69 98 LEU A CA 1
ATOM 777 C C . LEU A 1 98 ? -13.525 6.342 7.890 1.00 79.69 98 LEU A C 1
ATOM 779 O O . LEU A 1 98 ? -13.278 6.525 6.699 1.00 79.69 98 LEU A O 1
ATOM 783 N N . ALA A 1 99 ? -12.675 6.723 8.848 1.00 77.81 99 ALA A N 1
ATOM 784 C CA . ALA A 1 99 ? -11.365 7.300 8.551 1.00 77.81 99 ALA A CA 1
ATOM 785 C C . ALA A 1 99 ? -10.443 6.302 7.825 1.00 77.81 99 ALA A C 1
ATOM 787 O O . ALA A 1 99 ? -9.724 6.698 6.908 1.00 77.81 99 ALA A O 1
ATOM 788 N N . ILE A 1 100 ? -10.485 5.015 8.195 1.00 73.88 100 ILE A N 1
ATOM 789 C CA . ILE A 1 100 ? -9.740 3.954 7.497 1.00 73.88 100 ILE A CA 1
ATOM 790 C C . ILE A 1 100 ? -10.307 3.755 6.089 1.00 73.88 100 ILE A C 1
ATOM 792 O O . ILE A 1 100 ? -9.545 3.729 5.126 1.00 73.88 100 ILE A O 1
ATOM 796 N N . TYR A 1 101 ? -11.634 3.688 5.965 1.00 73.88 101 TYR A N 1
ATOM 797 C CA . TYR A 1 101 ? -12.339 3.527 4.695 1.00 73.88 101 TYR A CA 1
ATOM 798 C C . TYR A 1 101 ? -11.945 4.627 3.708 1.00 73.88 101 TYR A C 1
ATOM 800 O O . TYR A 1 101 ? -11.516 4.336 2.598 1.00 73.88 101 TYR A O 1
ATOM 808 N N . GLN A 1 102 ? -12.009 5.894 4.129 1.00 74.62 102 GLN A N 1
ATOM 809 C CA . GLN A 1 102 ? -11.663 7.044 3.288 1.00 74.62 102 GLN A CA 1
ATOM 810 C C . GLN A 1 102 ? -10.183 7.085 2.893 1.00 74.62 102 GLN A C 1
ATOM 812 O O . GLN A 1 102 ? -9.859 7.540 1.799 1.00 74.62 102 GLN A O 1
ATOM 817 N N . GLN A 1 103 ? -9.281 6.612 3.757 1.00 70.38 103 GLN A N 1
ATOM 818 C CA . GLN A 1 103 ? -7.848 6.571 3.457 1.00 70.38 103 GLN A CA 1
ATOM 819 C C . GLN A 1 103 ? -7.449 5.427 2.511 1.00 70.38 103 GLN A C 1
ATOM 821 O O . GLN A 1 103 ? -6.369 5.502 1.927 1.00 70.38 103 GLN A O 1
ATOM 826 N N . GLN A 1 104 ? -8.277 4.384 2.349 1.00 66.12 104 GLN A N 1
ATOM 827 C CA . GLN A 1 104 ? -7.913 3.150 1.632 1.00 66.12 104 GLN A CA 1
ATOM 828 C C . GLN A 1 104 ? -8.590 2.925 0.253 1.00 66.12 104 GLN A C 1
ATOM 830 O O . GLN A 1 104 ? -8.382 1.874 -0.354 1.00 66.12 104 GLN A O 1
ATOM 835 N N . VAL A 1 105 ? -9.360 3.866 -0.312 1.00 53.28 105 VAL A N 1
ATOM 836 C CA . VAL A 1 105 ? -10.073 3.639 -1.601 1.00 53.28 105 VAL A CA 1
ATOM 837 C C . VAL A 1 105 ? -9.153 3.832 -2.829 1.00 53.28 105 VAL A C 1
ATOM 839 O O . VAL A 1 105 ? -8.414 4.817 -2.842 1.00 53.28 105 VAL A O 1
ATOM 842 N N . PRO A 1 106 ? -9.188 2.969 -3.887 1.00 49.34 106 PRO A N 1
ATOM 843 C CA . PRO A 1 106 ? -10.165 1.911 -4.211 1.00 49.34 106 PRO A CA 1
ATOM 844 C C . PRO A 1 106 ? -9.637 0.463 -4.194 1.00 49.34 106 PRO A C 1
ATOM 846 O O . PRO A 1 106 ? -10.381 -0.450 -4.532 1.00 49.34 106 PRO A O 1
ATOM 849 N N . LEU A 1 107 ? -8.378 0.213 -3.836 1.00 49.22 107 LEU A N 1
ATOM 850 C CA . LEU A 1 107 ? -7.739 -1.083 -4.118 1.00 49.22 107 LEU A CA 1
ATOM 851 C C . LEU A 1 107 ? -8.025 -2.198 -3.104 1.00 49.22 107 LEU A C 1
ATOM 853 O O . LEU A 1 107 ? -7.672 -3.337 -3.370 1.00 49.22 107 LEU A O 1
ATOM 857 N N . VAL A 1 108 ? -8.637 -1.893 -1.958 1.00 54.38 108 VAL A N 1
ATOM 858 C CA . VAL A 1 108 ? -8.601 -2.801 -0.794 1.00 54.38 108 VAL A CA 1
ATOM 859 C C . VAL A 1 108 ? -9.993 -3.043 -0.178 1.00 54.38 108 VAL A C 1
ATOM 861 O O . VAL A 1 108 ? -10.171 -3.825 0.751 1.00 54.38 108 VAL A O 1
ATOM 864 N N . LEU A 1 109 ? -11.026 -2.412 -0.742 1.00 52.34 109 LEU A N 1
ATOM 865 C CA . LEU A 1 109 ? -12.407 -2.526 -0.267 1.00 52.34 109 LEU A CA 1
ATOM 866 C C . LEU A 1 109 ? -13.027 -3.907 -0.484 1.00 52.34 109 LEU A C 1
ATOM 868 O O . LEU A 1 109 ? -13.853 -4.335 0.318 1.00 52.34 109 LEU A O 1
ATOM 872 N N . ALA A 1 110 ? -12.610 -4.606 -1.540 1.00 56.22 110 ALA A N 1
ATOM 873 C CA . ALA A 1 110 ? -13.055 -5.969 -1.807 1.00 56.22 110 ALA A CA 1
ATOM 874 C C . ALA A 1 110 ? -12.515 -6.974 -0.773 1.00 56.22 110 ALA A C 1
ATOM 876 O O . ALA A 1 110 ? -13.185 -7.960 -0.477 1.00 56.22 110 ALA A O 1
ATOM 877 N N . ASP A 1 111 ? -11.347 -6.701 -0.184 1.00 64.81 111 ASP A N 1
ATOM 878 C CA . ASP A 1 111 ? -10.660 -7.643 0.705 1.00 64.81 111 ASP A CA 1
ATOM 879 C C . ASP A 1 111 ? -11.112 -7.530 2.171 1.00 64.81 111 ASP A C 1
ATOM 881 O O . ASP A 1 111 ? -10.875 -8.441 2.967 1.00 64.81 111 ASP A O 1
ATOM 885 N N . TYR A 1 112 ? -11.799 -6.442 2.547 1.00 73.25 112 TYR A N 1
ATOM 886 C CA . TYR A 1 112 ? -12.220 -6.178 3.931 1.00 73.25 112 TYR A CA 1
ATOM 887 C C . TYR A 1 112 ? -13.709 -5.797 4.050 1.00 73.25 112 TYR A C 1
ATOM 889 O O . TYR A 1 112 ? -14.030 -4.664 4.421 1.00 73.25 112 TYR A O 1
ATOM 897 N N . PRO A 1 113 ? -14.641 -6.745 3.815 1.00 75.06 113 PRO A N 1
ATOM 898 C CA . PRO A 1 113 ? -16.086 -6.510 3.948 1.00 75.06 113 PRO A CA 1
ATOM 899 C C . PRO A 1 113 ? -16.492 -6.062 5.362 1.00 75.06 113 PRO A C 1
ATOM 901 O O . PRO A 1 113 ? -17.357 -5.204 5.520 1.00 75.06 113 PRO A O 1
ATOM 904 N N . TRP A 1 114 ? -15.778 -6.535 6.389 1.00 80.12 114 TRP A N 1
ATOM 905 C CA . TRP A 1 114 ? -15.980 -6.129 7.783 1.00 80.12 114 TRP A CA 1
ATOM 906 C C . TRP A 1 114 ? -15.816 -4.616 8.007 1.00 80.12 114 TRP A C 1
ATOM 908 O O . TRP A 1 114 ? -16.405 -4.062 8.933 1.00 80.12 114 TRP A O 1
ATOM 918 N N . LEU A 1 115 ? -15.019 -3.932 7.176 1.00 79.00 115 LEU A N 1
ATOM 919 C CA . LEU A 1 115 ? -14.771 -2.498 7.298 1.00 79.00 115 LEU A CA 1
ATOM 920 C C . LEU A 1 115 ? -15.927 -1.679 6.714 1.00 79.00 115 LEU A C 1
ATOM 922 O O . LEU A 1 115 ? -16.266 -0.627 7.253 1.00 79.00 115 LEU A O 1
ATOM 926 N N . TYR A 1 116 ? -16.566 -2.187 5.656 1.00 78.44 116 TYR A N 1
ATOM 927 C CA . TYR A 1 116 ? -17.815 -1.637 5.133 1.00 78.44 116 TYR A CA 1
ATOM 928 C C . TYR A 1 116 ? -18.938 -1.794 6.162 1.00 78.44 116 TYR A C 1
ATOM 930 O O . TYR A 1 116 ? -19.589 -0.810 6.518 1.00 78.44 116 TYR A O 1
ATOM 938 N N . ASP A 1 117 ? -19.090 -2.995 6.724 1.00 80.38 117 ASP A N 1
ATOM 939 C CA . ASP A 1 117 ? -20.090 -3.259 7.759 1.00 80.38 117 ASP A CA 1
ATOM 940 C C . ASP A 1 117 ? -19.854 -2.376 8.991 1.00 80.38 117 ASP A C 1
ATOM 942 O O . ASP A 1 117 ? -20.784 -1.751 9.494 1.00 80.38 117 ASP A O 1
ATOM 946 N N . ALA A 1 118 ? -18.604 -2.204 9.425 1.00 80.25 118 ALA A N 1
ATOM 947 C CA . ALA A 1 118 ? -18.272 -1.306 10.528 1.00 80.25 118 ALA A CA 1
ATOM 948 C C . ALA A 1 118 ? -18.564 0.180 10.234 1.00 80.25 118 ALA A C 1
ATOM 950 O O . ALA A 1 118 ? -18.771 0.944 11.170 1.00 80.25 118 ALA A O 1
ATOM 951 N N . CYS A 1 119 ? -18.584 0.622 8.973 1.00 81.06 119 CYS A N 1
ATOM 952 C CA . CYS A 1 119 ? -18.900 2.012 8.621 1.00 81.06 119 CYS A CA 1
ATOM 953 C C . CYS A 1 119 ? -20.404 2.260 8.462 1.00 81.06 119 CYS A C 1
ATOM 955 O O . CYS A 1 119 ? -20.899 3.309 8.876 1.00 81.06 119 CYS A O 1
ATOM 957 N N . PHE A 1 120 ? -21.113 1.318 7.834 1.00 80.50 120 PHE A N 1
ATOM 958 C CA . PHE A 1 120 ? -22.470 1.529 7.322 1.00 80.50 120 PHE A CA 1
ATOM 959 C C . PHE A 1 120 ? -23.542 0.684 8.024 1.00 80.50 120 PHE A C 1
ATOM 961 O O . PHE A 1 120 ? -24.731 0.956 7.855 1.00 80.50 120 PHE A O 1
ATOM 968 N N . SER A 1 121 ? -23.162 -0.306 8.838 1.00 81.62 121 SER A N 1
ATOM 969 C CA . SER A 1 121 ? -24.114 -1.068 9.650 1.00 81.62 121 SER A CA 1
ATOM 970 C C . SER A 1 121 ? -24.542 -0.284 10.887 1.00 81.62 121 SER A C 1
ATOM 972 O O . SER A 1 121 ? -23.743 0.374 11.556 1.00 81.62 121 SER A O 1
ATOM 974 N N . ASN A 1 122 ? -25.819 -0.423 11.249 1.00 74.88 122 ASN A N 1
ATOM 975 C CA . ASN A 1 122 ? -26.359 0.095 12.503 1.00 74.88 122 ASN A CA 1
ATOM 976 C C . ASN A 1 122 ? -26.135 -0.843 13.697 1.00 74.88 122 ASN A C 1
ATOM 978 O O . ASN A 1 122 ? -26.460 -0.462 14.823 1.00 74.88 122 ASN A O 1
ATOM 982 N N . GLN A 1 123 ? -25.538 -2.018 13.489 1.00 79.25 123 GLN A N 1
ATOM 983 C CA . GLN A 1 123 ? -25.252 -2.961 14.566 1.00 79.25 123 GLN A CA 1
ATOM 984 C C . GLN A 1 123 ? -24.202 -2.411 15.549 1.00 79.25 123 GLN A C 1
ATOM 986 O O . GLN A 1 123 ? -23.285 -1.685 15.139 1.00 79.25 123 GLN A O 1
ATOM 991 N N . PRO A 1 124 ? -24.336 -2.711 16.855 1.00 74.19 124 PRO A N 1
ATOM 992 C CA . PRO A 1 124 ? -23.306 -2.383 17.829 1.00 74.19 124 PRO A CA 1
ATOM 993 C C . PRO A 1 124 ? -22.015 -3.124 17.470 1.00 74.19 124 PRO A C 1
ATOM 995 O O . PRO A 1 124 ? -22.032 -4.321 17.202 1.00 74.19 124 PRO A O 1
ATOM 998 N N . ILE A 1 125 ? -20.903 -2.392 17.450 1.00 80.06 125 ILE A N 1
ATOM 999 C CA . ILE A 1 125 ? -19.584 -2.931 17.111 1.00 80.06 125 ILE A CA 1
ATOM 1000 C C . ILE A 1 125 ? -18.908 -3.373 18.402 1.00 80.06 125 ILE A C 1
ATOM 1002 O O . ILE A 1 125 ? -18.736 -2.555 19.311 1.00 80.06 125 ILE A O 1
ATOM 1006 N N . ASP A 1 126 ? -18.493 -4.637 18.470 1.00 79.69 126 ASP A N 1
ATOM 1007 C CA . ASP A 1 126 ? -17.640 -5.097 19.559 1.00 79.69 126 ASP A CA 1
ATOM 1008 C C . ASP A 1 126 ? -16.212 -4.535 19.374 1.00 79.69 126 ASP A C 1
ATOM 1010 O O . ASP A 1 126 ? -15.560 -4.820 18.362 1.00 79.69 126 ASP A O 1
ATOM 1014 N N . PRO A 1 127 ? -15.692 -3.726 20.321 1.00 72.19 127 PRO A N 1
ATOM 1015 C CA . PRO A 1 127 ? -14.325 -3.215 20.268 1.00 72.19 127 PRO A CA 1
ATOM 1016 C C . PRO A 1 127 ? -13.260 -4.312 20.162 1.00 72.19 127 PRO A C 1
ATOM 1018 O O . PRO A 1 127 ? -12.238 -4.079 19.515 1.00 72.19 127 PRO A O 1
ATOM 1021 N N . GLN A 1 128 ? -13.455 -5.475 20.794 1.00 78.25 128 GLN A N 1
ATOM 1022 C CA . GLN A 1 128 ? -12.454 -6.549 20.771 1.00 78.25 128 GLN A CA 1
ATOM 1023 C C . GLN A 1 128 ? -12.389 -7.212 19.396 1.00 78.25 128 GLN A C 1
ATOM 1025 O O . GLN A 1 128 ? -11.301 -7.392 18.843 1.00 78.25 128 GLN A O 1
ATOM 1030 N N . GLU A 1 129 ? -13.551 -7.505 18.815 1.00 82.06 129 GLU A N 1
ATOM 1031 C CA . GLU A 1 129 ? -13.652 -8.051 17.466 1.00 82.06 129 GLU A CA 1
ATOM 1032 C C . GLU A 1 129 ? -13.105 -7.069 16.423 1.00 82.06 129 GLU A C 1
ATOM 1034 O O . GLU A 1 129 ? -12.266 -7.444 15.601 1.00 82.06 129 GLU A O 1
ATOM 1039 N N . PHE A 1 130 ? -13.492 -5.792 16.509 1.00 80.25 130 PHE A N 1
ATOM 1040 C CA . PHE A 1 130 ? -12.990 -4.743 15.619 1.00 80.25 130 PHE A CA 1
ATOM 1041 C C . PHE A 1 130 ? -11.466 -4.611 15.700 1.00 80.25 130 PHE A C 1
ATOM 1043 O O . PHE A 1 130 ? -10.787 -4.532 14.677 1.00 80.25 130 PHE A O 1
ATOM 1050 N N . TYR A 1 131 ? -10.905 -4.642 16.911 1.00 78.31 131 TYR A N 1
ATOM 1051 C CA . TYR A 1 131 ? -9.460 -4.595 17.115 1.00 78.31 131 TYR A CA 1
ATOM 1052 C C . TYR A 1 131 ? -8.744 -5.796 16.487 1.00 78.31 131 TYR A C 1
ATOM 1054 O O . TYR A 1 131 ? -7.731 -5.628 15.808 1.00 78.31 131 TYR A O 1
ATOM 1062 N N . HIS A 1 132 ? -9.284 -7.001 16.664 1.00 81.06 132 HIS A N 1
ATOM 1063 C CA . HIS A 1 132 ? -8.710 -8.221 16.107 1.00 81.06 132 HIS A CA 1
ATOM 1064 C C . HIS A 1 132 ? -8.755 -8.244 14.569 1.00 81.06 132 HIS A C 1
ATOM 1066 O O . HIS A 1 132 ? -7.770 -8.617 13.928 1.00 81.06 132 HIS A O 1
ATOM 1072 N N . GLN A 1 133 ? -9.855 -7.790 13.959 1.00 80.81 133 GLN A N 1
ATOM 1073 C CA . GLN A 1 133 ? -9.955 -7.647 12.500 1.00 80.81 133 GLN A CA 1
ATOM 1074 C C . GLN A 1 133 ? -8.954 -6.615 11.961 1.00 80.81 133 GLN A C 1
ATOM 1076 O O . GLN A 1 133 ? -8.297 -6.840 10.944 1.00 80.81 133 GLN A O 1
ATOM 1081 N N . LEU A 1 134 ? -8.761 -5.517 12.691 1.00 77.19 134 LEU A N 1
ATOM 1082 C CA . LEU A 1 134 ? -7.830 -4.457 12.318 1.00 77.19 134 LEU A CA 1
ATOM 1083 C C . LEU A 1 134 ? -6.362 -4.905 12.442 1.00 77.19 134 LEU A C 1
ATOM 1085 O O . LEU A 1 134 ? -5.555 -4.593 11.568 1.00 77.19 134 LEU A O 1
ATOM 1089 N N . GLN A 1 135 ? -6.019 -5.705 13.459 1.00 76.44 135 GLN A N 1
ATOM 1090 C CA . GLN A 1 135 ? -4.705 -6.354 13.559 1.00 76.44 135 GLN A CA 1
ATOM 1091 C C . GLN A 1 135 ? -4.460 -7.339 12.411 1.00 76.44 135 GLN A C 1
ATOM 1093 O O . GLN A 1 135 ? -3.377 -7.348 11.826 1.00 76.44 135 GLN A O 1
ATOM 1098 N N . LYS A 1 136 ? -5.458 -8.156 12.051 1.00 78.19 136 LYS A N 1
ATOM 1099 C CA . LYS A 1 136 ? -5.353 -9.062 10.898 1.00 78.19 136 LYS A CA 1
ATOM 1100 C C . LYS A 1 136 ? -5.091 -8.300 9.600 1.00 78.19 136 LYS A C 1
ATOM 1102 O O . LYS A 1 136 ? -4.222 -8.713 8.837 1.00 78.19 136 LYS A O 1
ATOM 1107 N N . ALA A 1 137 ? -5.782 -7.178 9.393 1.00 71.75 137 ALA A N 1
ATOM 1108 C CA . ALA A 1 137 ? -5.558 -6.301 8.247 1.00 71.75 137 ALA A CA 1
ATOM 1109 C C . ALA A 1 137 ? -4.159 -5.651 8.255 1.00 71.75 137 ALA A C 1
ATOM 1111 O O . ALA A 1 137 ? -3.547 -5.474 7.205 1.00 71.75 137 ALA A O 1
ATOM 1112 N N . GLU A 1 138 ? -3.605 -5.322 9.427 1.00 72.12 138 GLU A N 1
ATOM 1113 C CA . GLU A 1 138 ? -2.214 -4.857 9.532 1.00 72.12 138 GLU A CA 1
ATOM 1114 C C . GLU A 1 138 ? -1.222 -5.946 9.089 1.00 72.12 138 GLU A C 1
ATOM 1116 O O . GLU A 1 138 ? -0.284 -5.665 8.338 1.00 72.12 138 GLU A O 1
ATOM 1121 N N . PHE A 1 139 ? -1.438 -7.196 9.513 1.00 69.62 139 PHE A N 1
ATOM 1122 C CA . PHE A 1 139 ? -0.586 -8.325 9.132 1.00 69.62 139 PHE A CA 1
ATOM 1123 C C . PHE A 1 139 ? -0.634 -8.630 7.632 1.00 69.62 139 PHE A C 1
ATOM 1125 O O . PHE A 1 139 ? 0.418 -8.856 7.029 1.00 69.62 139 PHE A O 1
ATOM 1132 N N . SER A 1 140 ? -1.816 -8.619 7.013 1.00 66.56 140 SER A N 1
ATOM 1133 C CA . SER A 1 140 ? -1.951 -8.834 5.567 1.00 66.56 140 SER A CA 1
ATOM 1134 C C . SER A 1 140 ? -1.306 -7.706 4.761 1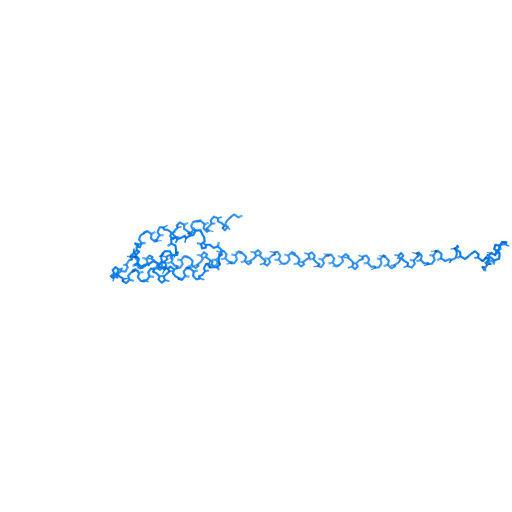.00 66.56 140 SER A C 1
ATOM 1136 O O . SER A 1 140 ? -0.589 -7.981 3.800 1.00 66.56 140 SER A O 1
ATOM 1138 N N . LEU A 1 141 ? -1.465 -6.449 5.186 1.00 64.44 141 LEU A N 1
ATOM 1139 C CA . LEU A 1 141 ? -0.806 -5.308 4.545 1.00 64.44 141 LEU A CA 1
ATOM 1140 C C . LEU A 1 141 ? 0.719 -5.363 4.673 1.00 64.44 141 LEU A C 1
ATOM 1142 O O . LEU A 1 141 ? 1.421 -4.989 3.737 1.00 64.44 141 LEU A O 1
ATOM 1146 N N . LYS A 1 142 ? 1.244 -5.849 5.804 1.00 63.72 142 LYS A N 1
ATOM 1147 C CA . LYS A 1 142 ? 2.688 -6.033 5.987 1.00 63.72 142 LYS A CA 1
ATOM 1148 C C . LYS A 1 142 ? 3.253 -7.070 5.015 1.00 63.72 142 LYS A C 1
ATOM 1150 O O . LYS A 1 142 ? 4.301 -6.829 4.438 1.00 63.72 142 LYS A O 1
ATOM 1155 N N . ARG A 1 143 ? 2.535 -8.175 4.793 1.00 59.62 143 ARG A N 1
ATOM 1156 C CA . ARG A 1 143 ? 2.946 -9.224 3.850 1.00 59.62 143 ARG A CA 1
ATOM 1157 C C . ARG A 1 143 ? 3.007 -8.715 2.408 1.00 59.62 143 ARG A C 1
ATOM 1159 O O . ARG A 1 143 ? 4.002 -8.929 1.741 1.00 59.62 143 ARG A O 1
ATOM 1166 N N . ILE A 1 144 ? 1.989 -7.973 1.971 1.00 59.28 144 ILE A N 1
ATOM 1167 C CA . ILE A 1 144 ? 1.925 -7.399 0.614 1.00 59.28 144 ILE A CA 1
ATOM 1168 C C . ILE A 1 144 ? 2.998 -6.318 0.389 1.00 59.28 144 ILE A C 1
ATOM 1170 O O . ILE A 1 144 ? 3.368 -6.047 -0.745 1.00 59.28 144 ILE A O 1
ATOM 1174 N N . ALA A 1 145 ? 3.472 -5.660 1.450 1.00 54.81 145 ALA A N 1
ATOM 1175 C CA . ALA A 1 145 ? 4.541 -4.666 1.352 1.00 54.81 145 ALA A CA 1
ATOM 1176 C C . ALA A 1 145 ? 5.954 -5.280 1.324 1.00 54.81 145 ALA A C 1
ATOM 1178 O O . ALA A 1 145 ? 6.883 -4.596 0.894 1.00 54.81 145 ALA A O 1
ATOM 1179 N N . ASP A 1 146 ? 6.106 -6.511 1.824 1.00 51.75 146 ASP A N 1
ATOM 1180 C CA . ASP A 1 146 ? 7.377 -7.243 1.868 1.00 51.75 146 ASP A CA 1
ATOM 1181 C C . ASP A 1 146 ? 7.578 -8.147 0.621 1.00 51.75 146 ASP A C 1
ATOM 1183 O O . ASP A 1 146 ? 8.725 -8.474 0.311 1.00 51.75 146 ASP A O 1
ATOM 1187 N N . ASP A 1 147 ? 6.495 -8.508 -0.088 1.00 47.19 147 ASP A N 1
ATOM 1188 C CA . ASP A 1 147 ? 6.482 -9.225 -1.385 1.00 47.19 147 ASP A CA 1
ATOM 1189 C C . ASP A 1 147 ? 6.653 -8.272 -2.596 1.00 47.19 147 ASP A C 1
ATOM 1191 O O . ASP A 1 147 ? 7.382 -8.640 -3.550 1.00 47.19 147 ASP A O 1
#

Foldseek 3Di:
DDFDADPVRHTPCPVVPPVVVVVVVVVVVVVCVVVVVVVVVVVVVVVVVVVVVVVVVLLVLLVVLLVVLVVLLVVLVVLVVDPDDLVVSLVVQLVSLVVNVVSDPDPCCVVCVVSVCSNPPPDRDDSVVSSVSSVVVSVVSVVVSVD

Solvent-accessible surface area (backbone atoms only — not comparable to full-atom values): 8520 Å² total; per-residue (Å²): 138,83,82,57,64,44,96,85,72,50,66,65,54,66,83,72,53,53,62,65,53,51,51,52,52,49,54,52,52,61,63,48,47,61,55,52,51,51,49,53,52,53,52,50,51,51,52,52,51,52,50,50,52,54,49,52,47,52,53,49,49,52,51,49,51,52,55,52,49,54,54,50,53,53,50,54,53,52,57,70,73,44,99,59,56,75,68,57,45,31,52,53,51,26,53,51,35,42,54,51,53,71,74,46,72,81,88,48,60,88,80,39,59,68,48,52,46,48,51,74,48,88,67,86,60,55,69,68,60,53,48,53,55,51,51,51,53,51,52,54,53,51,50,67,70,75,109

Secondary structure (DSSP, 8-state):
---PBPTTS-B--HHHHHHHHHHHHHHHHHHHHHHHHHHHHHHHHHHHHHHHHHHHHHHHHHHHHHHHHHHHHHHHHHHHHS---HHHHHHHHHHHHHHHHHHSTTTSTTT-HHHHHHHH--SPPPHHHHHHHHHHHHHHHHHHHH-

Mean predicted aligned error: 15.74 Å